Protein AF-C5HTY2-F1 (afdb_monomer_lite)

Structure (mmCIF, N/CA/C/O backbone):
data_AF-C5HTY2-F1
#
_entry.id   AF-C5HTY2-F1
#
loop_
_atom_site.group_PDB
_atom_site.id
_atom_site.type_symbol
_atom_site.label_atom_id
_atom_site.label_alt_id
_atom_site.label_comp_id
_atom_site.label_asym_id
_atom_site.label_entity_id
_atom_site.label_seq_id
_atom_site.pdbx_PDB_ins_code
_atom_site.Cartn_x
_atom_site.Cartn_y
_atom_site.Cartn_z
_atom_site.occupancy
_atom_site.B_iso_or_equiv
_atom_site.auth_seq_id
_atom_site.auth_comp_id
_atom_site.auth_asym_id
_atom_site.auth_atom_id
_atom_site.pdbx_PDB_model_num
ATOM 1 N N . GLN A 1 1 ? 24.710 4.793 2.428 1.00 32.91 1 GLN A N 1
ATOM 2 C CA . GLN A 1 1 ? 24.244 3.591 1.705 1.00 32.91 1 GLN A CA 1
ATOM 3 C C . GLN A 1 1 ? 23.807 4.051 0.316 1.00 32.91 1 GLN A C 1
ATOM 5 O O . GLN A 1 1 ? 22.807 4.745 0.208 1.00 32.91 1 GLN A O 1
ATOM 10 N N . ALA A 1 2 ? 24.633 3.837 -0.714 1.00 37.25 2 ALA A N 1
ATOM 11 C CA . ALA A 1 2 ? 24.355 4.338 -2.063 1.00 37.25 2 ALA A CA 1
ATOM 12 C C . ALA A 1 2 ? 23.247 3.494 -2.716 1.00 37.25 2 ALA A C 1
ATOM 14 O O . ALA A 1 2 ? 23.354 2.271 -2.759 1.00 37.25 2 ALA A O 1
ATOM 15 N N . ALA A 1 3 ? 22.186 4.144 -3.200 1.00 45.50 3 ALA A N 1
ATOM 16 C CA . ALA A 1 3 ? 20.985 3.486 -3.723 1.00 45.50 3 ALA A CA 1
ATOM 17 C C . ALA A 1 3 ? 21.176 2.795 -5.091 1.00 45.50 3 ALA A C 1
ATOM 19 O O . ALA A 1 3 ? 20.274 2.111 -5.559 1.00 45.50 3 ALA A O 1
ATOM 20 N N . SER A 1 4 ? 22.334 2.936 -5.744 1.00 42.88 4 SER A N 1
ATOM 21 C CA . SER A 1 4 ? 22.645 2.206 -6.976 1.00 42.88 4 SER A CA 1
ATOM 22 C C . SER A 1 4 ? 24.153 1.981 -7.122 1.00 42.88 4 SER A C 1
ATOM 24 O O . SER A 1 4 ? 24.956 2.889 -6.935 1.00 42.88 4 SER A O 1
ATOM 26 N N . ARG A 1 5 ? 24.548 0.745 -7.452 1.00 49.41 5 ARG A N 1
ATOM 27 C CA . ARG A 1 5 ? 25.946 0.324 -7.686 1.00 49.41 5 ARG A CA 1
ATOM 28 C C . ARG A 1 5 ? 26.464 0.653 -9.100 1.00 49.41 5 ARG A C 1
ATOM 30 O O . ARG A 1 5 ? 27.544 0.206 -9.460 1.00 49.41 5 ARG A O 1
ATOM 37 N N . GLN A 1 6 ? 25.696 1.385 -9.911 1.00 52.16 6 GLN A N 1
ATOM 38 C CA . GLN A 1 6 ? 26.006 1.644 -11.328 1.00 52.16 6 GLN A CA 1
ATOM 39 C C . GLN A 1 6 ? 26.517 3.061 -11.621 1.00 52.16 6 GLN A C 1
ATOM 41 O O . GLN A 1 6 ? 26.892 3.334 -12.756 1.00 52.16 6 GLN A O 1
ATOM 46 N N . ILE A 1 7 ? 26.546 3.961 -10.636 1.00 54.50 7 ILE A N 1
ATOM 47 C CA . ILE A 1 7 ? 27.001 5.341 -10.841 1.00 54.50 7 ILE A CA 1
ATOM 48 C C . ILE A 1 7 ? 28.441 5.435 -10.331 1.00 54.50 7 ILE A C 1
ATOM 50 O O . ILE A 1 7 ? 28.686 5.228 -9.141 1.00 54.50 7 ILE A O 1
ATOM 54 N N . SER A 1 8 ? 29.395 5.703 -11.230 1.00 51.06 8 SER A N 1
ATOM 55 C CA . SER A 1 8 ? 30.780 6.000 -10.845 1.00 51.06 8 SER A CA 1
ATOM 56 C C . SER A 1 8 ? 30.786 7.193 -9.884 1.00 51.06 8 SER A C 1
ATOM 58 O O . SER A 1 8 ? 30.010 8.133 -10.061 1.00 51.06 8 SER A O 1
ATOM 60 N N . ALA A 1 9 ? 31.650 7.177 -8.866 1.00 59.19 9 ALA A N 1
ATOM 61 C CA . ALA A 1 9 ? 31.762 8.271 -7.896 1.00 59.19 9 ALA A CA 1
ATOM 62 C C . ALA A 1 9 ? 32.021 9.637 -8.572 1.00 59.19 9 ALA A C 1
ATOM 64 O O . ALA A 1 9 ? 31.651 10.673 -8.028 1.00 59.19 9 ALA A O 1
ATOM 65 N N . GLU A 1 10 ? 32.575 9.631 -9.788 1.00 58.78 10 GLU A N 1
ATOM 66 C CA . GLU A 1 10 ? 32.817 10.816 -10.619 1.00 58.78 10 GLU A CA 1
ATOM 67 C C . GLU A 1 10 ? 31.544 11.402 -11.255 1.00 58.78 10 GLU A C 1
ATOM 69 O O . GLU A 1 10 ? 31.493 12.588 -11.576 1.00 58.78 10 GLU A O 1
ATOM 74 N N . THR A 1 11 ? 30.492 10.595 -11.422 1.00 61.53 11 THR A N 1
ATOM 75 C CA . THR A 1 11 ? 29.195 11.011 -11.987 1.00 61.53 11 THR A CA 1
ATOM 76 C C . THR A 1 11 ? 28.156 11.339 -10.916 1.00 61.53 11 THR A C 1
ATOM 78 O O . THR A 1 11 ? 27.047 11.756 -11.252 1.00 61.53 11 THR A O 1
ATOM 81 N N . ALA A 1 12 ? 28.499 11.180 -9.635 1.00 66.19 12 ALA A N 1
ATOM 82 C 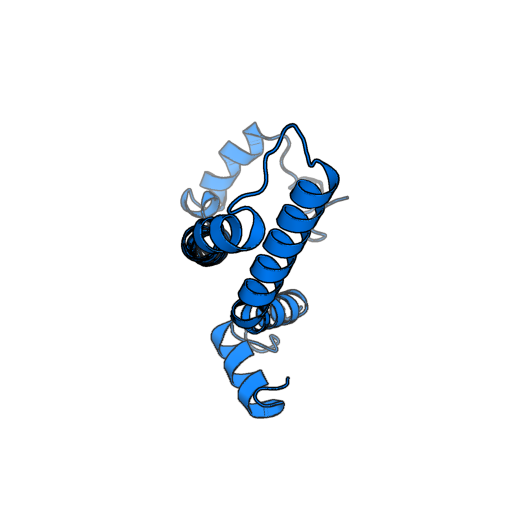CA . ALA A 1 12 ? 27.615 11.504 -8.527 1.00 66.19 12 ALA A CA 1
ATOM 83 C C . ALA A 1 12 ? 27.270 13.005 -8.509 1.00 66.19 12 ALA A C 1
ATOM 85 O O . ALA A 1 12 ? 28.138 13.867 -8.663 1.00 66.19 12 ALA A O 1
ATOM 86 N N . TYR A 1 13 ? 25.988 13.324 -8.319 1.00 69.19 13 TYR A N 1
ATOM 87 C CA . TYR A 1 13 ? 25.524 14.706 -8.192 1.00 69.19 13 TYR A CA 1
ATOM 88 C C . TYR A 1 13 ? 26.165 15.368 -6.967 1.00 69.19 13 TYR A C 1
ATOM 90 O O . TYR A 1 13 ? 26.120 14.822 -5.864 1.00 69.19 13 TYR A O 1
ATOM 98 N N . LYS A 1 14 ? 26.744 16.559 -7.151 1.00 77.31 14 LYS A N 1
ATOM 99 C CA . LYS A 1 14 ? 27.513 17.265 -6.109 1.00 77.31 14 LYS A CA 1
ATOM 100 C C . LYS A 1 14 ? 26.631 17.894 -5.022 1.00 77.31 14 LYS A C 1
ATOM 102 O O . LYS A 1 14 ? 27.133 18.301 -3.980 1.00 77.31 14 LYS A O 1
ATOM 107 N N . GLY A 1 15 ? 25.318 17.968 -5.247 1.00 79.19 15 GLY A N 1
ATOM 108 C CA . GLY A 1 15 ? 24.333 18.475 -4.293 1.00 79.19 15 GLY A CA 1
ATOM 109 C C . GLY A 1 15 ? 22.919 18.523 -4.877 1.00 79.19 15 GLY A C 1
ATOM 110 O O . GLY A 1 15 ? 22.716 18.221 -6.053 1.00 79.19 15 GLY A O 1
ATOM 111 N N . MET A 1 16 ? 21.932 18.933 -4.069 1.00 75.62 16 MET A N 1
ATOM 112 C CA . MET A 1 16 ? 20.529 19.028 -4.513 1.00 75.62 16 MET A CA 1
ATOM 113 C C . MET A 1 16 ? 20.367 19.971 -5.712 1.00 75.62 16 MET A C 1
ATOM 115 O O . MET A 1 16 ? 19.708 19.613 -6.682 1.00 75.62 16 MET A O 1
ATOM 119 N N . VAL A 1 17 ? 21.015 21.141 -5.680 1.00 81.75 17 VAL A N 1
ATOM 120 C CA . VAL A 1 17 ? 20.947 22.137 -6.766 1.00 81.75 17 VAL A CA 1
ATOM 121 C C . VAL A 1 17 ? 21.591 21.610 -8.055 1.00 81.75 17 VAL A C 1
ATOM 123 O O . VAL A 1 17 ? 21.006 21.748 -9.125 1.00 81.75 17 VAL A O 1
ATOM 126 N N . ASP A 1 18 ? 22.744 20.939 -7.955 1.00 79.50 18 ASP A N 1
ATOM 127 C CA . ASP A 1 18 ? 23.416 20.295 -9.098 1.00 79.50 18 ASP A CA 1
ATOM 128 C C . ASP A 1 18 ? 22.518 19.223 -9.739 1.00 79.50 18 ASP A C 1
ATOM 130 O O . ASP A 1 18 ? 22.376 19.157 -10.957 1.00 79.50 18 ASP A O 1
ATOM 134 N N . CYS A 1 19 ? 21.814 18.451 -8.911 1.00 75.31 19 CYS A N 1
ATOM 135 C CA . CYS A 1 19 ? 20.845 17.452 -9.349 1.00 75.31 19 CYS A CA 1
ATOM 136 C C . CYS A 1 19 ? 19.650 18.092 -10.086 1.00 75.31 19 CYS A C 1
ATOM 138 O O . CYS A 1 19 ? 19.315 17.684 -11.197 1.00 75.31 19 CYS A O 1
ATOM 140 N N . PHE A 1 20 ? 19.052 19.154 -9.527 1.00 78.38 20 PHE A N 1
ATOM 141 C CA . PHE A 1 20 ? 17.927 19.868 -10.150 1.00 78.38 20 PHE A CA 1
ATOM 142 C C . PHE A 1 20 ? 18.279 20.513 -11.497 1.00 78.38 20 PHE A C 1
ATOM 144 O O . PHE A 1 20 ? 17.413 20.610 -12.363 1.00 78.38 20 PHE A O 1
ATOM 151 N N . VAL A 1 21 ? 19.529 20.939 -11.692 1.00 81.69 21 VAL A N 1
ATOM 152 C CA . VAL A 1 21 ? 19.991 21.538 -12.955 1.00 81.69 21 VAL A CA 1
ATOM 153 C C . VAL A 1 21 ? 20.380 20.471 -13.981 1.00 81.69 21 VAL A C 1
ATOM 155 O O . VAL A 1 21 ? 20.100 20.626 -15.173 1.00 81.69 21 VAL A O 1
ATOM 158 N N . ARG A 1 22 ? 21.010 19.375 -13.542 1.00 78.19 22 ARG A N 1
ATOM 159 C CA . ARG A 1 22 ? 21.504 18.321 -14.439 1.00 78.19 22 ARG A CA 1
ATOM 160 C C . ARG A 1 22 ? 20.414 17.364 -14.907 1.00 78.19 22 ARG A C 1
ATOM 162 O O . ARG A 1 22 ? 20.385 17.060 -16.093 1.00 78.19 22 ARG A O 1
ATOM 169 N N . ILE A 1 23 ? 19.471 16.966 -14.048 1.00 77.12 23 ILE A N 1
ATOM 170 C CA . ILE A 1 23 ? 18.361 16.059 -14.409 1.00 77.12 23 ILE A CA 1
ATOM 171 C C . ILE A 1 23 ? 17.592 16.511 -15.668 1.00 77.12 23 ILE A C 1
ATOM 173 O O . ILE A 1 23 ? 17.456 15.706 -16.593 1.00 77.12 23 ILE A O 1
ATOM 177 N N . PRO A 1 24 ? 17.102 17.764 -15.775 1.00 77.56 24 PRO A N 1
ATOM 178 C CA . PRO A 1 24 ? 16.343 18.187 -16.947 1.00 77.56 24 PRO A CA 1
ATOM 179 C C . PRO A 1 24 ? 17.214 18.321 -18.202 1.00 77.56 24 PRO A C 1
ATOM 181 O O . PRO A 1 24 ? 16.685 18.172 -19.300 1.00 77.56 24 PRO A O 1
ATOM 184 N N . ARG A 1 25 ? 18.529 18.559 -18.064 1.00 74.38 25 ARG A N 1
ATOM 185 C CA . ARG A 1 25 ? 19.482 18.599 -19.190 1.00 74.38 25 ARG A CA 1
ATOM 186 C C . ARG A 1 25 ? 19.884 17.208 -19.685 1.00 74.38 25 ARG A C 1
ATOM 188 O O . ARG A 1 25 ? 20.019 17.021 -20.886 1.00 74.38 25 ARG A O 1
ATOM 195 N N . GLU A 1 26 ? 20.078 16.252 -18.782 1.00 75.75 26 GLU A N 1
ATOM 196 C CA . GLU A 1 26 ? 20.544 14.895 -19.100 1.00 75.75 26 GLU A CA 1
ATOM 197 C C . GLU A 1 26 ? 19.395 13.967 -19.517 1.00 75.75 26 GLU A C 1
ATOM 199 O O . GLU A 1 26 ? 19.573 13.105 -20.372 1.00 75.75 26 GLU A O 1
ATOM 204 N N . GLN A 1 27 ? 18.214 14.123 -18.909 1.00 68.31 27 GLN A N 1
ATOM 205 C CA . GLN A 1 27 ? 17.094 13.187 -19.069 1.00 68.31 27 GLN A CA 1
ATOM 206 C C . GLN A 1 27 ? 15.771 13.867 -19.458 1.00 68.31 27 GLN A C 1
ATOM 208 O O . GLN A 1 27 ? 14.749 13.191 -19.595 1.00 68.31 27 GLN A O 1
ATOM 213 N N . GLY A 1 28 ? 15.760 15.192 -19.629 1.00 77.06 28 GLY A N 1
ATOM 214 C CA . GLY A 1 28 ? 14.558 15.969 -19.936 1.00 77.06 28 GLY A CA 1
ATOM 215 C C . GLY A 1 28 ? 13.696 16.283 -18.708 1.00 77.06 28 GLY A C 1
ATOM 216 O O . GLY A 1 28 ? 13.686 15.557 -17.716 1.00 77.06 28 GLY A O 1
ATOM 217 N N . PHE A 1 29 ? 12.918 17.367 -18.779 1.00 74.38 29 PHE A N 1
ATOM 218 C CA . PHE A 1 29 ? 12.063 17.843 -17.677 1.00 74.38 29 PHE A CA 1
ATOM 219 C C . PHE A 1 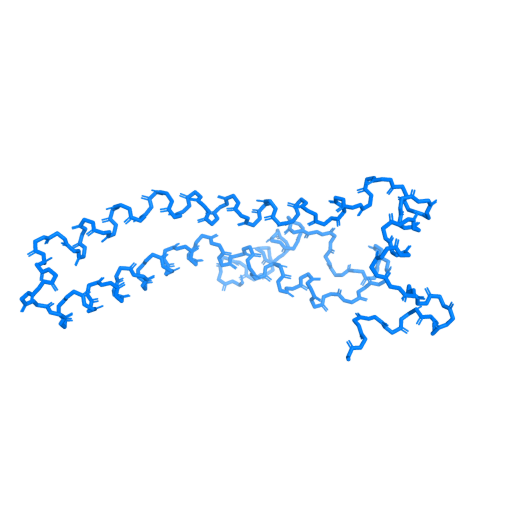29 ? 11.023 16.804 -17.209 1.00 74.38 29 PHE A C 1
ATOM 221 O O . PHE A 1 29 ? 10.699 16.719 -16.026 1.00 74.38 29 PHE A O 1
ATOM 228 N N . LEU A 1 30 ? 10.559 15.946 -18.122 1.00 69.88 30 LEU A N 1
ATOM 229 C CA . LEU A 1 30 ? 9.643 14.838 -17.826 1.00 69.88 30 LEU A CA 1
ATOM 230 C C . LEU A 1 30 ? 10.249 13.785 -16.884 1.00 69.88 30 LEU A C 1
ATOM 232 O O . LEU A 1 30 ? 9.504 13.041 -16.244 1.00 69.88 30 LEU A O 1
ATOM 236 N N . SER A 1 31 ? 11.578 13.736 -16.746 1.00 71.94 31 SER A N 1
ATOM 237 C CA . SER A 1 31 ? 12.239 12.781 -15.857 1.00 71.94 31 SER A CA 1
ATOM 238 C C . SER A 1 31 ? 11.986 13.055 -14.375 1.00 71.94 31 SER A C 1
ATOM 240 O O . SER A 1 31 ? 11.986 12.109 -13.593 1.00 71.94 31 SER A O 1
ATOM 242 N N . PHE A 1 32 ? 11.621 14.284 -13.990 1.00 73.50 32 PHE A N 1
ATOM 243 C CA . PHE A 1 32 ? 11.148 14.568 -12.627 1.00 73.50 32 PHE A CA 1
ATOM 244 C C . PHE A 1 32 ? 9.832 13.855 -12.281 1.00 73.50 32 PHE A C 1
ATOM 246 O O . PHE A 1 32 ? 9.584 13.538 -11.121 1.00 73.50 32 PHE A O 1
ATOM 253 N N . TRP A 1 33 ? 8.995 13.562 -13.281 1.00 71.44 33 TRP A N 1
ATOM 254 C CA . TRP A 1 33 ? 7.735 12.830 -13.107 1.00 71.44 33 TRP A CA 1
ATOM 255 C C . TRP A 1 33 ? 7.868 11.329 -13.377 1.00 71.44 33 TRP A C 1
ATOM 257 O O . TRP A 1 33 ? 6.906 10.573 -13.198 1.00 71.44 33 TRP A O 1
ATOM 267 N N . ARG A 1 34 ? 9.055 10.861 -13.776 1.00 60.62 34 ARG A N 1
ATOM 268 C CA . ARG A 1 34 ? 9.311 9.451 -14.064 1.00 60.62 34 ARG A CA 1
ATOM 269 C C . ARG A 1 34 ? 9.254 8.657 -12.756 1.00 60.62 34 ARG A C 1
ATOM 271 O O . ARG A 1 34 ? 10.081 8.821 -11.871 1.00 60.62 34 ARG A O 1
ATOM 278 N N . GLY A 1 35 ? 8.221 7.825 -12.619 1.00 65.75 35 GLY A N 1
ATOM 279 C CA . GLY A 1 35 ? 7.908 7.089 -11.385 1.00 65.75 35 GLY A CA 1
ATOM 280 C C . GLY A 1 35 ? 6.772 7.693 -10.550 1.00 65.75 35 GLY A C 1
ATOM 281 O O . GLY A 1 35 ? 6.191 6.987 -9.726 1.00 65.75 35 GLY A O 1
ATOM 282 N N . ASN A 1 36 ? 6.357 8.938 -10.818 1.00 74.56 36 ASN A N 1
ATOM 283 C CA . ASN A 1 36 ? 5.213 9.551 -10.136 1.00 74.56 36 ASN A CA 1
ATOM 284 C C . ASN A 1 36 ? 3.895 8.828 -10.475 1.00 74.56 36 ASN A C 1
ATOM 286 O O . ASN A 1 36 ? 3.037 8.661 -9.616 1.00 74.56 36 ASN A O 1
ATOM 290 N N . LEU A 1 37 ? 3.771 8.276 -11.688 1.00 68.69 37 LEU A N 1
ATOM 291 C CA . LEU A 1 37 ? 2.607 7.476 -12.090 1.00 68.69 37 LEU A CA 1
ATOM 292 C C . LEU A 1 37 ? 2.363 6.278 -11.150 1.00 68.69 37 LEU A C 1
ATOM 294 O O . LEU A 1 37 ? 1.230 6.022 -10.759 1.00 68.69 37 LEU A O 1
ATOM 298 N N . ALA A 1 38 ? 3.422 5.582 -10.720 1.00 67.44 38 ALA A N 1
ATOM 299 C CA . ALA A 1 38 ? 3.310 4.468 -9.775 1.00 67.44 38 ALA A CA 1
ATOM 300 C C . ALA A 1 38 ? 2.897 4.936 -8.368 1.00 67.44 38 ALA A C 1
ATOM 302 O O . ALA A 1 38 ? 2.176 4.226 -7.664 1.00 67.44 38 ALA A O 1
ATOM 303 N N . ASN A 1 39 ? 3.312 6.142 -7.964 1.00 73.06 39 ASN A N 1
ATOM 304 C CA . ASN A 1 39 ? 2.853 6.756 -6.719 1.00 73.06 39 ASN A CA 1
ATOM 305 C C . ASN A 1 39 ? 1.375 7.140 -6.798 1.00 73.06 39 ASN A C 1
ATOM 307 O O . ASN A 1 39 ? 0.635 6.815 -5.876 1.00 73.06 39 ASN A O 1
ATOM 311 N N . VAL A 1 40 ? 0.928 7.745 -7.901 1.00 74.19 40 VAL A N 1
ATOM 312 C CA . VAL A 1 40 ? -0.480 8.115 -8.118 1.00 74.19 40 VAL A CA 1
ATOM 313 C C . VAL A 1 40 ? -1.376 6.875 -8.160 1.00 74.19 40 VAL A C 1
ATOM 315 O O . VAL A 1 40 ? -2.377 6.831 -7.450 1.00 74.19 40 VAL A O 1
ATOM 318 N N . ILE A 1 41 ? -0.982 5.834 -8.904 1.00 76.25 41 ILE A N 1
ATOM 319 C CA . ILE A 1 41 ? -1.721 4.563 -8.990 1.00 76.25 41 ILE A CA 1
ATOM 320 C C . ILE A 1 41 ? -1.820 3.873 -7.627 1.00 76.25 41 ILE A C 1
ATOM 322 O O . ILE A 1 41 ? -2.814 3.213 -7.364 1.00 76.25 41 ILE A O 1
ATOM 326 N N . ARG A 1 42 ? -0.833 4.029 -6.738 1.00 73.44 42 ARG A N 1
ATOM 327 C CA . ARG A 1 42 ? -0.912 3.511 -5.363 1.00 73.44 42 ARG A CA 1
ATOM 328 C C . ARG A 1 42 ? -1.764 4.401 -4.456 1.00 73.44 42 ARG A C 1
ATOM 330 O O . ARG A 1 42 ? -2.498 3.910 -3.599 1.00 73.44 42 ARG A O 1
ATOM 337 N N . TYR A 1 43 ? -1.652 5.714 -4.623 1.00 74.31 43 TYR A N 1
ATOM 338 C CA . TYR A 1 43 ? -2.331 6.693 -3.782 1.00 74.31 43 TYR A CA 1
ATOM 339 C C . TYR A 1 43 ? -3.842 6.682 -4.012 1.00 74.31 43 TYR A C 1
ATOM 341 O O . TYR A 1 43 ? -4.605 6.754 -3.054 1.00 74.31 43 TYR A O 1
ATOM 349 N N . PHE A 1 44 ? -4.272 6.514 -5.262 1.00 77.06 44 PHE A N 1
ATOM 350 C CA . PHE A 1 44 ? -5.678 6.523 -5.650 1.00 77.06 44 PHE A CA 1
ATOM 351 C C . PHE A 1 44 ? -6.531 5.437 -4.961 1.00 77.06 44 PHE A C 1
ATOM 353 O O . PHE A 1 44 ? -7.483 5.805 -4.277 1.00 77.06 44 PHE A O 1
ATOM 360 N N . PRO A 1 45 ? -6.205 4.131 -5.029 1.00 71.06 45 PRO A N 1
ATOM 361 C CA . PRO A 1 45 ? -6.958 3.093 -4.330 1.00 71.06 45 PRO A CA 1
ATOM 362 C C . PRO A 1 45 ? -6.851 3.245 -2.813 1.00 71.06 45 PRO A C 1
ATOM 364 O O . PRO A 1 45 ? -7.846 3.076 -2.120 1.00 71.06 45 PRO A O 1
ATOM 367 N N . THR A 1 46 ? -5.695 3.658 -2.283 1.00 67.38 46 THR A N 1
ATOM 368 C CA . THR A 1 46 ? -5.540 3.901 -0.837 1.00 67.38 46 THR A CA 1
ATOM 369 C C . THR A 1 46 ? -6.464 5.019 -0.342 1.00 67.38 46 THR A C 1
ATOM 371 O O . THR A 1 46 ? -7.069 4.896 0.725 1.00 67.38 46 THR A O 1
ATOM 374 N N . GLN A 1 47 ? -6.595 6.104 -1.113 1.00 76.06 47 GLN A N 1
ATOM 375 C CA . GLN A 1 47 ? -7.489 7.219 -0.801 1.00 76.06 47 GLN A CA 1
ATOM 376 C C . GLN A 1 47 ? -8.954 6.873 -1.037 1.00 76.06 47 GLN A C 1
ATOM 378 O O . GLN A 1 47 ? -9.785 7.226 -0.209 1.00 76.06 47 GLN A O 1
ATOM 383 N N . ALA A 1 48 ? -9.274 6.158 -2.115 1.00 76.81 48 ALA A N 1
ATOM 384 C CA . ALA A 1 48 ? -10.632 5.701 -2.390 1.00 76.81 48 ALA A CA 1
ATOM 385 C C . ALA A 1 48 ? -11.134 4.771 -1.277 1.00 76.81 48 ALA A C 1
ATOM 387 O O . ALA A 1 48 ? -12.243 4.947 -0.777 1.00 76.81 48 ALA A O 1
ATOM 388 N N . LEU A 1 49 ? -10.287 3.842 -0.822 1.00 72.44 49 LEU A N 1
ATOM 389 C CA . LEU A 1 49 ? -10.591 2.952 0.295 1.00 72.44 49 LEU A CA 1
ATOM 390 C C . LEU A 1 49 ? -10.677 3.731 1.613 1.00 72.44 49 LEU A C 1
ATOM 392 O O . LEU A 1 49 ? -11.623 3.528 2.368 1.00 72.44 49 LEU A O 1
ATOM 396 N N . ASN A 1 50 ? -9.774 4.683 1.875 1.00 73.56 50 ASN A N 1
ATOM 397 C CA . ASN A 1 50 ? -9.911 5.560 3.042 1.00 73.56 50 ASN A CA 1
ATOM 398 C C . ASN A 1 50 ? -11.234 6.329 3.018 1.00 73.56 50 ASN A C 1
ATOM 400 O O . ASN A 1 50 ? -11.930 6.355 4.021 1.00 73.56 50 ASN A O 1
ATOM 404 N N . PHE A 1 51 ? -11.609 6.930 1.894 1.00 78.56 51 PHE A N 1
ATOM 405 C CA . PHE A 1 51 ? -12.832 7.721 1.797 1.00 78.56 51 PHE A CA 1
ATOM 406 C C . PHE A 1 51 ? -14.091 6.856 1.951 1.00 78.56 51 PHE A C 1
ATOM 408 O O . PHE A 1 51 ? -14.996 7.214 2.697 1.00 78.56 51 PHE A O 1
ATOM 415 N N . ALA A 1 52 ? -14.128 5.681 1.318 1.00 77.25 52 ALA A N 1
ATOM 416 C CA . ALA A 1 52 ? -15.277 4.780 1.382 1.00 77.25 52 ALA A CA 1
ATOM 417 C C . ALA A 1 52 ? -15.465 4.140 2.768 1.00 77.25 52 ALA A C 1
ATOM 419 O O . ALA A 1 52 ? -16.591 3.970 3.238 1.00 77.25 52 ALA A O 1
ATOM 420 N N . PHE A 1 53 ? -14.367 3.776 3.430 1.00 72.19 53 PHE A N 1
ATOM 421 C CA . PHE A 1 53 ? -14.422 2.941 4.625 1.00 72.19 53 PHE A CA 1
ATOM 422 C C . PHE A 1 53 ? -14.222 3.706 5.936 1.00 72.19 53 PHE A C 1
ATOM 424 O O . PHE A 1 53 ? -14.731 3.268 6.967 1.00 72.19 53 PHE A O 1
ATOM 431 N N . LYS A 1 54 ? -13.534 4.855 5.943 1.00 69.50 54 LYS A N 1
ATOM 432 C CA . LYS A 1 54 ? -13.210 5.588 7.181 1.00 69.50 54 LYS A CA 1
ATOM 433 C C . LYS A 1 54 ? -14.449 6.051 7.936 1.00 69.50 54 LYS A C 1
ATOM 435 O O . LYS A 1 54 ? -14.503 5.871 9.151 1.00 69.50 54 LYS A O 1
ATOM 440 N N . ASP A 1 55 ? -15.447 6.595 7.245 1.00 71.75 55 ASP A N 1
ATOM 441 C CA . ASP A 1 55 ? -16.664 7.082 7.903 1.00 71.75 55 ASP A CA 1
ATOM 442 C C . ASP A 1 55 ? -17.583 5.932 8.330 1.00 71.75 55 ASP A C 1
ATOM 444 O O . ASP A 1 55 ? -18.145 5.965 9.427 1.00 71.75 55 ASP A O 1
ATOM 448 N N . LYS A 1 56 ? -17.646 4.854 7.536 1.00 72.00 56 LYS A N 1
ATOM 449 C CA . LYS A 1 56 ? -18.384 3.637 7.901 1.00 72.00 56 LYS A CA 1
ATOM 450 C C . LYS A 1 56 ? -17.776 2.929 9.105 1.00 72.00 56 LYS A C 1
ATOM 452 O O . LYS A 1 56 ? -18.506 2.595 10.034 1.00 72.00 56 LYS A O 1
ATOM 457 N N . TYR A 1 57 ? -16.458 2.754 9.149 1.00 68.38 57 TYR A N 1
ATOM 458 C CA . TYR A 1 57 ? -15.813 2.120 10.294 1.00 68.38 57 TYR A CA 1
ATOM 459 C C . TYR A 1 57 ? -15.814 3.004 11.537 1.00 68.38 57 TYR A C 1
ATOM 461 O O . TYR A 1 57 ? -16.033 2.489 12.630 1.00 68.38 57 TYR A O 1
ATOM 469 N N . LYS A 1 58 ? -15.678 4.330 11.398 1.00 66.75 58 LYS A N 1
ATOM 470 C CA . LYS A 1 58 ? -15.878 5.239 12.533 1.00 66.75 58 LYS A CA 1
ATOM 471 C C . LYS A 1 58 ? -17.293 5.142 13.097 1.00 66.75 58 LYS A C 1
ATOM 473 O O . LYS A 1 58 ? -17.435 5.068 14.309 1.00 66.75 58 LYS A O 1
ATOM 478 N N . GLN A 1 59 ? -18.331 5.109 12.263 1.00 71.56 59 GLN A N 1
ATOM 479 C CA . GLN A 1 59 ? -19.701 4.944 12.760 1.00 71.56 59 GLN A CA 1
ATOM 480 C C . GLN A 1 59 ? -19.924 3.586 13.433 1.00 71.56 59 GLN A C 1
ATOM 482 O O . GLN A 1 59 ? -20.532 3.539 14.496 1.00 71.56 59 GLN A O 1
ATOM 487 N N . VAL A 1 60 ? -19.419 2.498 12.848 1.00 72.81 60 VAL A N 1
ATOM 488 C CA . VAL A 1 60 ? -19.625 1.138 13.376 1.00 72.81 60 VAL A CA 1
ATOM 489 C C . VAL A 1 60 ? -18.865 0.905 14.685 1.00 72.81 60 VAL A C 1
ATOM 491 O O . VAL A 1 60 ? -19.405 0.291 15.598 1.00 72.81 60 VAL A O 1
ATOM 494 N N . PHE A 1 61 ? -17.631 1.401 14.801 1.00 64.81 61 PHE A N 1
ATOM 495 C CA . PHE A 1 61 ? -16.766 1.109 15.950 1.00 64.81 61 PHE A CA 1
ATOM 496 C C . PHE A 1 61 ? -16.698 2.221 17.003 1.00 64.81 61 PHE A C 1
ATOM 498 O O . PHE A 1 61 ? -16.279 1.959 18.130 1.00 64.81 61 PHE A O 1
ATOM 505 N N . LEU A 1 62 ? -17.077 3.457 16.663 1.00 66.44 62 LEU A N 1
ATOM 506 C CA . LEU A 1 62 ? -17.060 4.607 17.581 1.00 66.44 62 LEU A CA 1
ATOM 507 C C . LEU A 1 62 ? -18.445 5.240 17.773 1.00 66.44 62 LEU A C 1
ATOM 509 O O . LEU A 1 62 ? -18.566 6.206 18.526 1.00 66.44 62 LEU A O 1
ATOM 513 N N . GLY A 1 63 ? -19.489 4.708 17.129 1.00 64.94 63 GLY A N 1
ATOM 514 C CA . GLY A 1 63 ? -20.869 5.127 17.355 1.00 64.94 63 GLY A CA 1
ATOM 515 C C . GLY A 1 63 ? -21.272 4.896 18.811 1.00 64.94 63 GLY A C 1
ATOM 516 O O . GLY A 1 63 ? -21.388 3.759 19.254 1.00 64.94 63 GLY A O 1
ATOM 517 N N . GLY A 1 64 ? -21.457 5.983 19.563 1.00 65.81 64 GLY A N 1
ATOM 518 C CA . GLY A 1 64 ? -21.873 5.942 20.969 1.00 65.81 64 GLY A CA 1
ATOM 519 C C . GLY A 1 64 ? -20.744 5.813 21.998 1.00 65.81 64 GLY A C 1
ATOM 520 O O . GLY A 1 64 ? -21.040 5.674 23.180 1.00 65.81 64 GLY A O 1
ATOM 521 N N . VAL A 1 65 ? -19.466 5.877 21.593 1.00 64.50 65 VAL A N 1
ATOM 522 C CA . VAL A 1 65 ? -18.331 5.846 22.534 1.00 64.50 65 VAL A CA 1
ATOM 523 C C . VAL A 1 65 ? -17.873 7.263 22.858 1.00 64.50 65 VAL A C 1
ATOM 525 O O . VAL A 1 65 ? -17.350 7.978 22.001 1.00 64.50 65 VAL A O 1
ATOM 528 N N . ASP A 1 66 ? -18.025 7.657 24.119 1.00 66.12 66 ASP A N 1
ATOM 529 C CA . ASP A 1 66 ? -17.649 8.988 24.580 1.00 66.12 66 ASP A CA 1
ATOM 530 C C . ASP A 1 66 ? -16.146 9.061 24.916 1.00 66.12 66 ASP A C 1
ATOM 532 O O . ASP A 1 66 ? -15.606 8.291 25.722 1.00 66.12 66 ASP A O 1
ATOM 536 N N . LYS A 1 67 ? -15.439 9.995 24.268 1.00 63.16 67 LYS A N 1
ATOM 537 C CA . LYS A 1 67 ? -13.966 10.091 24.275 1.00 63.16 67 LYS A CA 1
ATOM 538 C C . LYS A 1 67 ? -13.381 10.379 25.660 1.00 63.16 67 LYS A C 1
ATOM 540 O O . LYS A 1 67 ? -12.227 10.039 25.908 1.00 63.16 67 LYS A O 1
ATOM 545 N N . ARG A 1 68 ? -14.144 11.051 26.530 1.00 62.41 68 ARG A N 1
ATOM 546 C CA . ARG A 1 68 ? -13.678 11.514 27.851 1.00 62.41 68 ARG A CA 1
ATOM 547 C C . ARG A 1 68 ? -13.922 10.519 28.981 1.00 62.41 68 ARG A C 1
ATOM 549 O O . ARG A 1 68 ? -13.186 10.567 29.958 1.00 62.41 68 ARG A O 1
ATOM 556 N N . THR A 1 69 ? -14.912 9.635 28.867 1.00 65.38 69 THR A N 1
ATOM 557 C CA . THR A 1 69 ? -15.290 8.708 29.951 1.00 65.38 69 THR A CA 1
ATOM 558 C C . THR A 1 69 ? -14.844 7.267 29.693 1.00 65.38 69 THR A C 1
ATOM 560 O O . THR A 1 69 ? -14.687 6.508 30.645 1.00 65.38 69 THR A O 1
ATOM 563 N N . GLN A 1 70 ? -14.584 6.875 28.436 1.00 69.88 70 GLN A N 1
ATOM 564 C CA . GLN A 1 70 ? -14.280 5.483 28.073 1.00 69.88 70 GLN A CA 1
ATOM 565 C C . GLN A 1 70 ? -13.040 5.342 27.173 1.00 69.88 70 GLN A C 1
ATOM 567 O O . GLN A 1 70 ? -13.110 4.785 26.077 1.00 69.88 70 GLN A O 1
ATOM 572 N N . PHE A 1 71 ? -11.875 5.792 27.659 1.00 77.38 71 PHE A N 1
ATOM 573 C CA . PHE A 1 71 ? -10.599 5.738 26.924 1.00 77.38 71 PHE A CA 1
ATOM 574 C C . PHE A 1 71 ? -10.279 4.347 26.347 1.00 77.38 71 PHE A C 1
ATOM 576 O O . PHE A 1 71 ? -9.994 4.232 25.159 1.00 77.38 71 PHE A O 1
ATOM 583 N N . TRP A 1 72 ? -10.388 3.279 27.145 1.00 79.81 72 TRP A N 1
ATOM 584 C CA . TRP A 1 72 ? -10.088 1.913 26.689 1.00 79.81 72 TRP A CA 1
ATOM 585 C C . TRP A 1 72 ? -11.057 1.402 25.619 1.00 79.81 72 TRP A C 1
ATOM 587 O O . TRP A 1 72 ? -10.646 0.694 24.701 1.00 79.81 72 TRP A O 1
ATOM 597 N N . ARG A 1 73 ? -12.332 1.799 25.691 1.00 73.19 73 ARG A N 1
ATOM 598 C CA . ARG A 1 73 ? -13.358 1.419 24.709 1.00 73.19 73 ARG A CA 1
ATOM 599 C C . ARG A 1 73 ? -13.179 2.193 23.403 1.00 73.19 73 ARG A C 1
ATOM 601 O O . ARG A 1 73 ? -13.295 1.614 22.329 1.00 73.19 73 ARG A O 1
ATOM 608 N N . PHE A 1 74 ? -12.792 3.465 23.500 1.00 77.75 74 PHE A N 1
ATOM 609 C CA . PHE A 1 74 ? -12.391 4.283 22.359 1.00 77.75 74 PHE A CA 1
ATOM 610 C C . PHE A 1 74 ? -11.115 3.738 21.702 1.00 77.75 74 PHE A C 1
ATOM 612 O O . PHE A 1 74 ? -11.061 3.611 20.481 1.00 77.75 74 PHE A O 1
ATOM 619 N N . PHE A 1 75 ? -10.100 3.367 22.486 1.00 79.62 75 PHE A N 1
ATOM 620 C CA . PHE A 1 75 ? -8.858 2.781 21.977 1.00 79.62 75 PHE A CA 1
ATOM 621 C C . PHE A 1 75 ? -9.113 1.451 21.256 1.00 79.62 75 PHE A C 1
ATOM 623 O O . PHE A 1 75 ? -8.703 1.295 20.107 1.00 79.62 75 PHE A O 1
ATOM 630 N N . ALA A 1 76 ? -9.867 0.538 21.877 1.00 83.06 76 ALA A N 1
ATOM 631 C CA . ALA A 1 76 ? -10.250 -0.731 21.263 1.00 83.06 76 ALA A CA 1
ATOM 632 C C . ALA A 1 76 ? -11.083 -0.531 19.984 1.00 83.06 76 ALA A C 1
ATOM 634 O O . ALA A 1 76 ? -10.821 -1.190 18.980 1.00 83.06 76 ALA A O 1
ATOM 635 N N . GLY A 1 77 ? -12.027 0.418 19.980 1.00 79.44 77 GLY A N 1
ATOM 636 C CA . GLY A 1 77 ? -12.817 0.768 18.796 1.00 79.44 77 GLY A CA 1
ATOM 637 C C . GLY A 1 77 ? -11.967 1.323 17.649 1.00 79.44 77 GLY A C 1
ATOM 638 O O . GLY A 1 77 ? -12.147 0.925 16.501 1.00 79.44 77 GLY A O 1
ATOM 639 N N . ASN A 1 78 ? -10.979 2.178 17.936 1.00 78.06 78 ASN A N 1
ATOM 640 C CA . ASN A 1 78 ? -10.054 2.671 16.907 1.00 78.06 78 ASN A CA 1
ATOM 641 C C . ASN A 1 78 ? -9.132 1.568 16.378 1.00 78.06 78 ASN A C 1
ATOM 643 O O . ASN A 1 78 ? -8.899 1.509 15.173 1.00 78.06 78 ASN A O 1
ATOM 647 N N . LEU A 1 79 ? -8.632 0.687 17.249 1.00 82.19 79 LEU A N 1
ATOM 648 C CA . LEU A 1 79 ? -7.796 -0.442 16.844 1.00 82.19 79 LEU A CA 1
ATOM 649 C C . LEU A 1 79 ? -8.584 -1.413 15.952 1.00 82.19 79 LEU A C 1
ATOM 651 O O . LEU A 1 79 ? -8.111 -1.782 14.881 1.00 82.19 79 LEU A O 1
ATOM 655 N N . ALA A 1 80 ? -9.806 -1.775 16.355 1.00 82.56 80 ALA A N 1
ATOM 656 C CA . ALA A 1 80 ? -10.682 -2.657 15.589 1.00 82.56 80 ALA A CA 1
ATOM 657 C C . ALA A 1 80 ? -11.107 -2.023 14.255 1.00 82.56 80 ALA A C 1
ATOM 659 O O . ALA A 1 80 ? -11.054 -2.680 13.219 1.00 82.56 80 ALA A O 1
ATOM 660 N N . SER A 1 81 ? -11.437 -0.727 14.255 1.00 77.31 81 SER A N 1
ATOM 661 C CA . SER A 1 81 ? -11.719 0.043 13.039 1.00 77.31 81 SER A CA 1
ATOM 662 C C . SER A 1 81 ? -10.526 0.073 12.087 1.00 77.31 81 SER A C 1
ATOM 664 O O . SER A 1 81 ? -10.710 -0.117 10.887 1.00 77.31 81 SER A O 1
ATOM 666 N N . GLY A 1 82 ? -9.319 0.322 12.599 1.00 78.00 82 GLY A N 1
ATOM 667 C CA . GLY A 1 82 ? -8.099 0.347 11.796 1.00 78.00 82 GLY A CA 1
ATOM 668 C C . GLY A 1 82 ? -7.746 -1.034 11.246 1.00 78.00 82 GLY A C 1
ATOM 669 O O . GLY A 1 82 ? -7.421 -1.157 10.069 1.00 78.00 82 GLY A O 1
ATOM 670 N N . GLY A 1 83 ? -7.880 -2.076 12.070 1.00 83.19 83 GLY A N 1
ATOM 671 C CA . GLY A 1 83 ? -7.646 -3.464 11.680 1.00 83.19 83 GLY A CA 1
ATOM 672 C C . GLY A 1 83 ? -8.638 -3.963 10.628 1.00 83.19 83 GLY A C 1
ATOM 673 O O . GLY A 1 83 ? -8.217 -4.532 9.627 1.00 83.19 83 GLY A O 1
ATOM 674 N N . ALA A 1 84 ? -9.936 -3.696 10.795 1.00 80.88 84 ALA A N 1
ATOM 675 C CA . ALA A 1 84 ? -10.967 -4.087 9.831 1.00 80.88 84 ALA A CA 1
ATOM 676 C C . ALA A 1 84 ? -10.836 -3.331 8.498 1.00 80.88 84 ALA A C 1
ATOM 678 O O . ALA A 1 84 ? -10.973 -3.933 7.429 1.00 80.88 84 ALA A O 1
ATOM 679 N N . ALA A 1 85 ? -10.515 -2.033 8.551 1.00 75.19 85 ALA A N 1
ATOM 680 C CA . ALA A 1 85 ? -10.217 -1.241 7.360 1.00 75.19 85 ALA A CA 1
ATOM 681 C C . ALA A 1 85 ? -8.968 -1.753 6.637 1.00 75.19 85 ALA A C 1
ATOM 683 O O . ALA A 1 85 ? -8.991 -1.922 5.419 1.00 75.19 85 ALA A O 1
ATOM 684 N N . GLY A 1 86 ? -7.906 -2.055 7.390 1.00 75.88 86 GLY A N 1
ATOM 685 C CA . GLY A 1 86 ? -6.683 -2.653 6.869 1.00 75.88 86 GLY A CA 1
ATOM 686 C C . GLY A 1 86 ? -6.949 -4.001 6.207 1.00 75.88 86 GLY A C 1
ATOM 687 O O . GLY A 1 86 ? -6.606 -4.176 5.045 1.00 75.88 86 GLY A O 1
ATOM 688 N N . ALA A 1 87 ? -7.633 -4.920 6.892 1.00 80.75 87 ALA A N 1
ATOM 689 C CA . ALA A 1 87 ? -7.963 -6.244 6.367 1.00 80.75 87 ALA A CA 1
ATOM 690 C C . ALA A 1 87 ? -8.800 -6.171 5.080 1.00 80.75 87 ALA A C 1
ATOM 692 O O . ALA A 1 87 ? -8.472 -6.829 4.098 1.00 80.75 87 ALA A O 1
ATOM 693 N N . THR A 1 88 ? -9.827 -5.319 5.046 1.00 77.94 88 THR A N 1
ATOM 694 C CA . THR A 1 88 ? -10.669 -5.141 3.851 1.00 77.94 88 THR A CA 1
ATOM 695 C C . THR A 1 88 ? -9.876 -4.534 2.700 1.00 77.94 88 THR A C 1
ATOM 697 O O . THR A 1 88 ? -9.990 -4.987 1.565 1.00 77.94 88 THR A O 1
ATOM 700 N N . SER A 1 89 ? -9.020 -3.551 2.989 1.00 74.44 89 SER A N 1
ATOM 701 C CA . SER A 1 89 ? -8.119 -2.974 1.994 1.00 74.44 89 SER A CA 1
ATOM 702 C C . SER A 1 89 ? -7.140 -4.023 1.460 1.00 74.44 89 SER A C 1
ATOM 704 O O . SER A 1 89 ? -6.933 -4.088 0.252 1.00 74.44 89 SER A O 1
ATOM 706 N N . LEU A 1 90 ? -6.586 -4.880 2.325 1.00 73.44 90 LEU A N 1
ATOM 707 C CA . LEU A 1 90 ? -5.735 -5.989 1.905 1.00 73.44 90 LEU A CA 1
ATOM 708 C C . LEU A 1 90 ? -6.504 -6.991 1.038 1.00 73.44 90 LEU A C 1
ATOM 710 O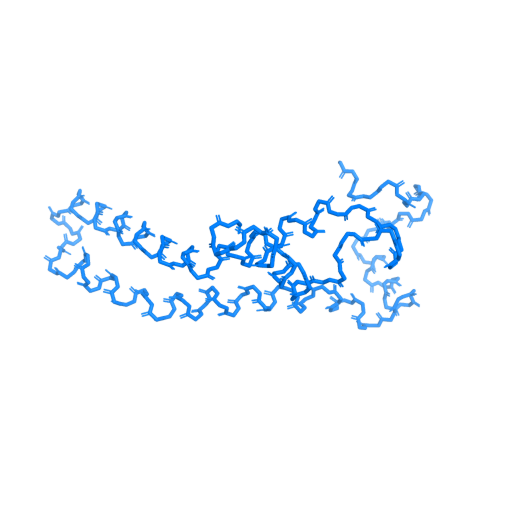 O . LEU A 1 90 ? -5.962 -7.392 0.026 1.00 73.44 90 LEU A O 1
ATOM 714 N N . CYS A 1 91 ? -7.762 -7.338 1.313 1.00 75.44 91 CYS A N 1
ATOM 715 C CA . CYS A 1 91 ? -8.502 -8.273 0.449 1.00 75.44 91 CYS A CA 1
ATOM 716 C C . CYS A 1 91 ? -8.540 -7.849 -1.033 1.00 75.44 91 CYS A C 1
ATOM 718 O O . CYS A 1 91 ? -8.500 -8.704 -1.913 1.00 75.44 91 CYS A O 1
ATOM 720 N N . PHE A 1 92 ? -8.582 -6.543 -1.320 1.00 71.62 92 PHE A N 1
ATOM 721 C CA . PHE A 1 92 ? -8.567 -6.027 -2.695 1.00 71.62 92 PHE A CA 1
ATOM 722 C C . PHE A 1 92 ? -7.164 -5.698 -3.212 1.00 71.62 92 PHE A C 1
ATOM 724 O O . PHE A 1 92 ? -6.883 -5.869 -4.396 1.00 71.62 92 PHE A O 1
ATOM 731 N N . VAL A 1 93 ? -6.284 -5.196 -2.345 1.00 76.50 93 VAL A N 1
ATOM 732 C CA . VAL A 1 93 ? -4.955 -4.704 -2.738 1.00 76.50 93 VAL A CA 1
ATOM 733 C C . VAL A 1 93 ? -3.889 -5.802 -2.644 1.00 76.50 93 VAL A C 1
ATOM 735 O O . VAL A 1 93 ? -2.836 -5.671 -3.253 1.00 76.50 93 VAL A O 1
ATOM 738 N N . TYR A 1 94 ? -4.162 -6.929 -1.983 1.00 78.31 94 TYR A N 1
ATOM 739 C CA . TYR A 1 94 ? -3.205 -8.026 -1.811 1.00 78.31 94 TYR A CA 1
ATOM 740 C C . TYR A 1 94 ? -2.670 -8.583 -3.138 1.00 78.31 94 TYR A C 1
ATOM 742 O O . TYR A 1 94 ? -1.451 -8.681 -3.258 1.00 78.31 94 TYR A O 1
ATOM 750 N N . PRO A 1 95 ? -3.491 -8.841 -4.180 1.00 73.00 95 PRO A N 1
ATOM 751 C CA . PRO A 1 95 ? -2.957 -9.261 -5.477 1.00 73.00 95 PRO A CA 1
ATOM 752 C C . PRO A 1 95 ? -2.034 -8.204 -6.102 1.00 73.00 95 PRO A C 1
ATOM 754 O O . PRO A 1 95 ? -1.000 -8.528 -6.684 1.00 73.00 95 PRO A O 1
ATOM 757 N N . LEU A 1 96 ? -2.373 -6.919 -5.950 1.00 74.88 96 LEU A N 1
ATOM 758 C CA . LEU A 1 96 ? -1.567 -5.799 -6.444 1.00 74.88 96 LEU A CA 1
ATOM 759 C C . LEU A 1 96 ? -0.231 -5.682 -5.690 1.00 74.88 96 LEU A C 1
ATOM 761 O O . LEU A 1 96 ? 0.808 -5.488 -6.325 1.00 74.88 96 LEU A O 1
ATOM 765 N N . ASP A 1 97 ? -0.237 -5.828 -4.365 1.00 77.00 97 ASP A N 1
ATOM 766 C CA . ASP A 1 97 ? 0.969 -5.809 -3.529 1.00 77.00 97 ASP A CA 1
ATOM 767 C C . ASP A 1 97 ? 1.851 -7.042 -3.773 1.00 77.00 97 ASP A C 1
ATOM 769 O O . ASP A 1 97 ? 3.082 -6.929 -3.832 1.00 77.00 97 ASP A O 1
ATOM 773 N N . PHE A 1 98 ? 1.240 -8.204 -4.007 1.00 77.50 98 PHE A N 1
ATOM 774 C CA . PHE A 1 98 ? 1.940 -9.421 -4.401 1.00 77.50 98 PHE A CA 1
ATOM 775 C C . PHE A 1 98 ? 2.629 -9.248 -5.758 1.00 77.50 98 PHE A C 1
ATOM 777 O O . PHE A 1 98 ? 3.844 -9.433 -5.867 1.00 77.50 98 PHE A O 1
ATOM 784 N N . ALA A 1 99 ? 1.895 -8.781 -6.774 1.00 74.31 99 ALA A N 1
ATOM 785 C CA . ALA A 1 99 ? 2.445 -8.520 -8.101 1.00 74.31 99 ALA A CA 1
ATOM 786 C C . ALA A 1 99 ? 3.570 -7.477 -8.060 1.00 74.31 99 ALA A C 1
ATOM 788 O O . ALA A 1 99 ? 4.596 -7.642 -8.722 1.00 74.31 99 ALA A O 1
ATOM 789 N N . ARG A 1 100 ? 3.420 -6.425 -7.244 1.00 76.12 100 ARG A N 1
ATOM 790 C CA . ARG A 1 100 ? 4.467 -5.423 -7.002 1.00 76.12 100 ARG A CA 1
ATOM 791 C C . ARG A 1 100 ? 5.723 -6.052 -6.401 1.00 76.12 100 ARG A C 1
ATOM 793 O O . ARG A 1 100 ? 6.820 -5.735 -6.851 1.00 76.12 100 ARG A O 1
ATOM 800 N N . THR A 1 101 ? 5.575 -6.918 -5.401 1.00 80.25 101 THR A N 1
ATOM 801 C CA . THR A 1 101 ? 6.708 -7.577 -4.734 1.00 80.25 101 THR A CA 1
ATOM 802 C C . THR A 1 101 ? 7.443 -8.516 -5.692 1.00 80.25 101 THR A C 1
ATOM 804 O O . THR A 1 101 ? 8.669 -8.468 -5.764 1.00 80.25 101 THR A O 1
ATOM 807 N N . ARG A 1 102 ? 6.714 -9.294 -6.505 1.00 75.50 102 ARG A N 1
ATOM 808 C CA . ARG A 1 102 ? 7.302 -10.169 -7.537 1.00 75.50 102 ARG A CA 1
ATOM 809 C C . ARG A 1 102 ? 8.034 -9.375 -8.617 1.00 75.50 102 ARG A C 1
ATOM 811 O O . ARG A 1 102 ? 9.153 -9.723 -8.966 1.00 75.50 102 ARG A O 1
ATOM 818 N N . LEU A 1 103 ? 7.452 -8.268 -9.078 1.00 74.44 103 LEU A N 1
ATOM 819 C CA . LEU A 1 103 ? 8.096 -7.373 -10.045 1.00 74.44 103 LEU A CA 1
ATOM 820 C C . LEU A 1 103 ? 9.331 -6.662 -9.485 1.00 74.44 103 LEU A C 1
ATOM 822 O O . LEU A 1 103 ? 10.267 -6.405 -10.230 1.00 74.44 103 LEU A O 1
ATOM 826 N N . ALA A 1 104 ? 9.336 -6.315 -8.196 1.00 72.19 104 ALA A N 1
ATOM 827 C 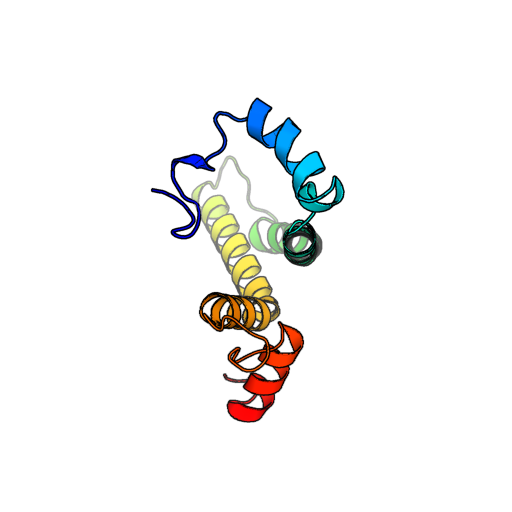CA . ALA A 1 104 ? 10.499 -5.711 -7.548 1.00 72.19 104 ALA A CA 1
ATOM 828 C C . ALA A 1 104 ? 11.639 -6.720 -7.327 1.00 72.19 104 ALA A C 1
ATOM 830 O O . ALA A 1 104 ? 12.801 -6.322 -7.301 1.00 72.19 104 ALA A O 1
ATOM 831 N N . ALA A 1 105 ? 11.307 -8.005 -7.163 1.00 75.69 105 ALA A N 1
ATOM 832 C CA . ALA A 1 105 ? 12.273 -9.095 -7.066 1.00 75.69 105 ALA A CA 1
ATOM 833 C C . ALA A 1 105 ? 12.813 -9.552 -8.436 1.00 75.69 105 ALA A C 1
ATOM 835 O O . ALA A 1 105 ? 13.867 -10.182 -8.483 1.00 75.69 105 ALA A O 1
ATOM 836 N N . ASP A 1 106 ? 12.125 -9.232 -9.538 1.00 71.88 106 ASP A N 1
ATOM 837 C CA . ASP A 1 106 ? 12.575 -9.540 -10.899 1.00 71.88 106 ASP A CA 1
ATOM 838 C C . ASP A 1 106 ? 13.763 -8.640 -11.293 1.00 71.88 106 ASP A C 1
ATOM 840 O O . ASP A 1 106 ? 13.630 -7.431 -11.502 1.00 71.88 106 ASP A O 1
ATOM 844 N N . VAL A 1 107 ? 14.952 -9.243 -11.380 1.00 70.50 107 VAL A N 1
ATOM 845 C CA . VAL A 1 107 ? 16.229 -8.557 -11.649 1.00 70.50 107 VAL A CA 1
ATOM 846 C C . VAL A 1 107 ? 16.614 -8.565 -13.140 1.00 70.50 107 VAL A C 1
ATOM 848 O O . VAL A 1 107 ? 17.746 -8.210 -13.483 1.00 70.50 107 VAL A O 1
ATOM 851 N N . GLY A 1 108 ? 15.703 -8.960 -14.040 1.00 66.94 108 GLY A N 1
ATOM 852 C CA . GLY A 1 108 ? 15.969 -9.081 -15.477 1.00 66.94 108 GLY A CA 1
ATOM 853 C C . GLY A 1 108 ? 16.372 -7.755 -16.141 1.00 66.94 108 GLY A C 1
ATOM 854 O O . GLY A 1 108 ? 15.649 -6.747 -16.087 1.00 66.94 108 GLY A O 1
ATOM 855 N N . LYS A 1 109 ? 17.533 -7.740 -16.814 1.00 58.47 109 LYS A N 1
ATOM 856 C CA . LYS A 1 109 ? 18.122 -6.519 -17.397 1.00 58.47 109 LYS A CA 1
ATOM 857 C C . LYS A 1 109 ? 17.513 -6.142 -18.751 1.00 58.47 109 LYS A C 1
ATOM 859 O O . LYS A 1 109 ? 17.581 -4.974 -19.130 1.00 58.47 109 LYS A O 1
ATOM 864 N N . GLY A 1 110 ? 16.856 -7.079 -19.439 1.00 66.06 110 GLY A N 1
ATOM 865 C CA . GLY A 1 110 ? 16.178 -6.851 -20.720 1.00 66.06 110 GLY A CA 1
ATOM 866 C C . GLY A 1 110 ? 14.802 -7.525 -20.827 1.00 66.06 110 GLY A C 1
ATOM 867 O O . GLY A 1 110 ? 14.487 -8.415 -20.041 1.00 66.06 110 GLY A O 1
ATOM 868 N N . PRO A 1 111 ? 13.965 -7.146 -21.812 1.00 61.97 111 PRO A N 1
ATOM 869 C CA . PRO A 1 111 ? 12.607 -7.682 -21.985 1.00 61.97 111 PRO A CA 1
ATOM 870 C C . PRO A 1 111 ? 12.535 -9.191 -22.294 1.00 61.97 111 PRO A C 1
ATOM 872 O O . PRO A 1 111 ? 11.451 -9.760 -22.197 1.00 61.97 111 PRO A O 1
ATOM 875 N N . ALA A 1 112 ? 13.656 -9.828 -22.654 1.00 64.12 112 ALA A N 1
ATOM 876 C CA . ALA A 1 112 ? 13.776 -11.280 -22.825 1.00 64.12 112 ALA A CA 1
ATOM 877 C C . ALA A 1 112 ? 14.262 -12.017 -21.557 1.00 64.12 112 ALA A C 1
ATOM 879 O O . ALA A 1 112 ? 14.052 -13.218 -21.443 1.00 64.12 112 ALA A O 1
ATOM 880 N N . GLU A 1 113 ? 14.890 -11.306 -20.613 1.00 64.69 113 GLU A N 1
ATOM 881 C CA . GLU A 1 113 ? 15.391 -11.858 -19.340 1.00 64.69 113 GLU A CA 1
ATOM 882 C C . GLU A 1 113 ? 14.436 -11.607 -18.165 1.00 64.69 113 GLU A C 1
ATOM 884 O O . GLU A 1 113 ? 14.601 -12.205 -17.107 1.00 64.69 113 GLU A O 1
ATOM 889 N N . ARG A 1 114 ? 13.461 -10.701 -18.325 1.00 67.81 114 ARG A N 1
ATOM 890 C CA . ARG A 1 114 ? 12.442 -10.417 -17.309 1.00 67.81 114 ARG A CA 1
ATOM 891 C C . ARG A 1 114 ? 11.391 -11.513 -17.272 1.00 67.81 114 ARG A C 1
ATOM 893 O O . ARG A 1 114 ? 10.806 -11.863 -18.299 1.00 67.81 114 ARG A O 1
ATOM 900 N N . GLU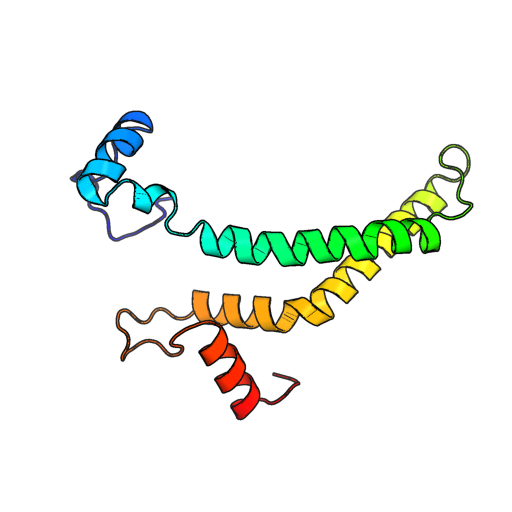 A 1 115 ? 11.112 -11.999 -16.072 1.00 68.00 115 GLU A N 1
ATOM 901 C CA . GLU A 1 115 ? 10.103 -13.022 -15.811 1.00 68.00 115 GLU A CA 1
ATOM 902 C C . GLU A 1 115 ? 8.682 -12.474 -16.046 1.00 68.00 115 GLU A C 1
ATOM 904 O O . GLU A 1 115 ? 7.788 -13.208 -16.494 1.00 68.00 115 GLU A O 1
ATOM 909 N N . PHE A 1 116 ? 8.496 -11.162 -15.837 1.00 71.50 116 PHE A N 1
ATOM 910 C CA . PHE A 1 116 ? 7.227 -10.456 -16.018 1.00 71.50 116 PHE A CA 1
ATOM 911 C C . PHE A 1 116 ? 7.386 -9.173 -16.848 1.00 71.50 116 PHE A C 1
ATOM 913 O O . PHE A 1 116 ? 8.217 -8.310 -16.560 1.00 71.50 116 PHE A O 1
ATOM 920 N N . LYS A 1 117 ? 6.529 -8.979 -17.861 1.00 70.50 117 LYS A N 1
ATOM 921 C CA . LYS A 1 117 ? 6.548 -7.760 -18.698 1.00 70.50 117 LYS A CA 1
ATOM 922 C C . LYS A 1 117 ? 5.912 -6.545 -18.015 1.00 70.50 117 LYS A C 1
ATOM 924 O O . LYS A 1 117 ? 6.112 -5.415 -18.456 1.00 70.50 117 LYS A O 1
ATOM 929 N N . GLY A 1 118 ? 5.151 -6.759 -16.943 1.00 74.31 118 GLY A N 1
ATOM 930 C CA . GLY A 1 118 ? 4.482 -5.707 -16.183 1.00 74.31 118 GLY A CA 1
ATOM 931 C C . GLY A 1 118 ? 3.488 -6.255 -15.161 1.00 74.31 118 GLY A C 1
ATOM 932 O O . GLY A 1 118 ? 3.390 -7.460 -14.956 1.00 74.31 118 GLY A O 1
ATOM 933 N N . LEU A 1 119 ? 2.734 -5.355 -14.524 1.00 70.31 119 LEU A N 1
ATOM 934 C CA . LEU A 1 119 ? 1.832 -5.687 -13.411 1.00 70.31 119 LEU A CA 1
ATOM 935 C C . LEU A 1 119 ? 0.638 -6.542 -13.855 1.00 70.31 119 LEU A C 1
ATOM 937 O O . LEU A 1 119 ? 0.330 -7.537 -13.207 1.00 70.31 119 LEU A O 1
ATOM 941 N N . ALA A 1 120 ? 0.037 -6.220 -15.002 1.00 75.12 120 ALA A N 1
ATOM 942 C CA . ALA A 1 120 ? -1.034 -7.028 -15.585 1.00 75.12 120 ALA A CA 1
ATOM 943 C C . ALA A 1 120 ? -0.534 -8.405 -16.056 1.00 75.12 120 ALA A C 1
ATOM 945 O O . ALA A 1 120 ? -1.204 -9.405 -15.830 1.00 75.12 120 ALA A O 1
ATOM 946 N N . ASP A 1 121 ? 0.657 -8.464 -16.661 1.00 78.19 121 ASP A N 1
ATOM 947 C CA . ASP A 1 121 ? 1.268 -9.722 -17.108 1.00 78.19 121 ASP A CA 1
ATOM 948 C C . ASP A 1 121 ? 1.595 -10.628 -15.913 1.00 78.19 121 ASP A C 1
ATOM 950 O O . ASP A 1 121 ? 1.252 -11.801 -15.921 1.00 78.19 121 ASP A O 1
ATOM 954 N N . CYS A 1 122 ? 2.142 -10.059 -14.835 1.00 73.88 122 CYS A N 1
ATOM 955 C CA . CYS A 1 122 ? 2.376 -10.742 -13.562 1.00 73.88 122 CYS A CA 1
ATOM 956 C C . CYS A 1 122 ? 1.082 -11.340 -12.991 1.00 73.88 122 CYS A C 1
ATOM 958 O O . CYS A 1 122 ? 1.002 -12.553 -12.798 1.00 73.88 122 CYS A O 1
ATOM 960 N N . LEU A 1 123 ? 0.035 -10.523 -12.829 1.00 74.00 123 LEU A N 1
ATOM 961 C CA . LEU A 1 123 ? -1.261 -10.972 -12.310 1.00 74.00 123 LEU A CA 1
ATOM 962 C C . LEU A 1 123 ? -1.905 -12.064 -13.174 1.00 74.00 123 LEU A C 1
ATOM 964 O O . LEU A 1 123 ? -2.409 -13.048 -12.641 1.00 74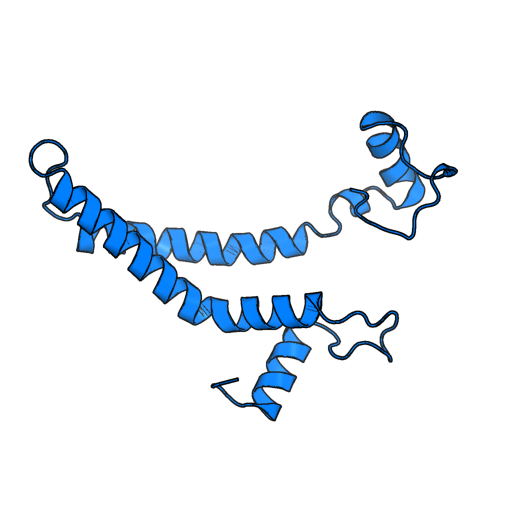.00 123 LEU A O 1
ATOM 968 N N . VAL A 1 124 ? -1.875 -11.924 -14.502 1.00 78.50 124 VAL A N 1
ATOM 969 C CA . VAL A 1 124 ? -2.454 -12.916 -15.421 1.00 78.50 124 VAL A CA 1
ATOM 970 C C . VAL A 1 124 ? -1.662 -14.222 -15.398 1.00 78.50 124 VAL A C 1
ATOM 972 O O . VAL A 1 124 ? -2.259 -15.296 -15.432 1.00 78.50 124 VAL A O 1
ATOM 975 N N . LYS A 1 125 ? -0.330 -14.152 -15.341 1.00 77.62 125 LYS A N 1
ATOM 976 C CA . LYS A 1 125 ? 0.540 -15.333 -15.326 1.00 77.62 125 LYS A CA 1
ATOM 977 C C . LYS A 1 125 ? 0.383 -16.095 -14.012 1.00 77.62 125 LYS A C 1
ATOM 979 O O . LYS A 1 125 ? 0.126 -17.289 -14.057 1.00 77.62 125 LYS A O 1
ATOM 984 N N . ILE A 1 126 ? 0.407 -15.406 -12.871 1.00 73.62 126 ILE A N 1
ATOM 985 C CA . ILE A 1 126 ? 0.160 -16.009 -11.550 1.00 73.62 126 ILE A CA 1
ATOM 986 C C . ILE A 1 126 ? -1.255 -16.584 -11.470 1.00 73.62 126 ILE A C 1
ATOM 988 O O . ILE A 1 126 ? -1.421 -17.745 -11.120 1.00 73.62 126 ILE A O 1
ATOM 992 N N . SER A 1 127 ? -2.275 -15.841 -11.907 1.00 73.50 127 SER A N 1
ATOM 993 C CA . SER A 1 127 ? -3.651 -16.351 -11.902 1.00 73.50 127 SER A CA 1
ATOM 994 C C . SER A 1 127 ? -3.840 -17.582 -12.798 1.00 73.50 127 SER A C 1
ATOM 996 O O . SER A 1 127 ? -4.751 -18.367 -12.538 1.00 73.50 127 SER A O 1
ATOM 998 N N . LYS A 1 128 ? -3.028 -17.752 -13.850 1.00 73.75 128 LYS A N 1
ATOM 999 C CA . LYS A 1 128 ? -3.035 -18.947 -14.709 1.00 73.75 128 LYS A CA 1
ATOM 1000 C C . LYS A 1 128 ? -2.210 -20.108 -14.148 1.00 73.75 128 LYS A C 1
ATOM 1002 O O . LYS A 1 128 ? -2.552 -21.248 -14.442 1.00 73.75 128 LYS A O 1
ATOM 1007 N N . PHE A 1 129 ? -1.141 -19.830 -13.403 1.00 68.25 129 PHE A N 1
ATOM 1008 C CA . PHE A 1 129 ? -0.236 -20.848 -12.858 1.00 68.25 129 PHE A CA 1
ATOM 1009 C C . PHE A 1 129 ? -0.674 -21.358 -11.478 1.00 68.25 129 PHE A C 1
ATOM 1011 O O . PHE A 1 129 ? -0.753 -22.567 -11.292 1.00 68.25 129 PHE A O 1
ATOM 1018 N N . ASP A 1 130 ? -1.015 -20.461 -10.551 1.00 65.31 130 ASP A N 1
ATOM 1019 C CA . ASP A 1 130 ? -1.331 -20.794 -9.154 1.00 65.31 130 ASP A CA 1
ATOM 1020 C C . ASP A 1 130 ? -2.836 -20.660 -8.817 1.00 65.31 130 ASP A C 1
ATOM 1022 O O . ASP A 1 130 ? -3.312 -21.139 -7.783 1.00 65.31 130 ASP A O 1
ATOM 1026 N N . GLY A 1 131 ? -3.631 -20.049 -9.706 1.00 65.88 131 GLY A N 1
ATOM 1027 C CA . GLY A 1 131 ? -5.062 -19.802 -9.485 1.00 65.88 131 GLY A CA 1
ATOM 1028 C C . GLY A 1 131 ? -5.339 -18.677 -8.475 1.00 65.88 131 GLY A C 1
ATOM 1029 O O . GLY A 1 131 ? -4.445 -17.952 -8.065 1.00 65.88 131 GLY A O 1
ATOM 1030 N N . ILE A 1 132 ? -6.600 -18.519 -8.045 1.00 58.62 132 ILE A N 1
ATOM 1031 C CA . ILE A 1 132 ? -7.058 -17.418 -7.154 1.00 58.62 132 ILE A CA 1
ATOM 1032 C C . ILE A 1 132 ? -6.416 -17.463 -5.746 1.00 58.62 132 ILE A C 1
ATOM 1034 O O . ILE A 1 132 ? -6.516 -16.504 -4.986 1.00 58.62 132 ILE A O 1
ATOM 1038 N N . LYS A 1 133 ? -5.764 -18.573 -5.380 1.00 55.38 133 LYS A N 1
ATOM 1039 C CA . LYS A 1 133 ? -5.105 -18.753 -4.076 1.00 55.38 133 LYS A CA 1
ATOM 1040 C C . LYS A 1 133 ? -3.609 -18.396 -4.074 1.00 55.38 133 LYS A C 1
ATOM 1042 O O . LYS A 1 133 ? -3.036 -18.396 -2.986 1.00 55.38 133 LYS A O 1
ATOM 1047 N N . GLY A 1 134 ? -3.005 -18.164 -5.244 1.00 47.03 134 GLY A N 1
ATOM 1048 C CA . GLY A 1 134 ? -1.568 -17.921 -5.427 1.00 47.03 134 GLY A CA 1
ATOM 1049 C C . GLY A 1 134 ? -1.152 -16.463 -5.417 1.00 47.03 134 GLY A C 1
ATOM 1050 O O . GLY A 1 134 ? -1.923 -15.626 -5.939 1.00 47.03 134 GLY A O 1
#

Radius of gyration: 22.0 Å; chains: 1; bounding box: 55×43×53 Å

InterPro domains:
  IPR002067 Mitochondrial carrier protein [PR00926] (35-55)
  IPR002067 Mitochondrial carrier protein [PR00926] (88-106)
  IPR002113 ADP/ATP carrier protein, eukaryotic type [PR00927] (13-34)
  IPR002113 ADP/ATP carrier protein, eukaryotic type [PR00927] (46-58)
  IPR002113 ADP/ATP carrier protein, eukaryotic type [PR00927] (73-86)
  IPR002113 ADP/ATP carrier protein, eukaryotic type [PTHR45635] (2-134)
  IPR018108 Mitochondrial carrier protein, transmembrane region [PF00153] (10-62)
  IPR018108 Mitochondrial carrier protein, transmembrane region [PF00153] (73-134)
  IPR018108 Mitochondrial carrier protein, transmembrane region [PS50920] (1-60)
  IPR018108 Mitochondrial carrier protein, transmembrane region [PS50920] (73-134)
  IPR023395 Mitochondrial carrier protein domain superfamily [G3DSA:1.50.40.10] (1-134)
  IPR023395 Mitochondrial carrier protein domain superfamily [SSF103506] (6-134)

pLDDT: mean 70.78, std 8.98, range [32.91, 83.19]

Foldseek 3Di:
DDPDPPADPVRDQPDPVSCVVVCCVPPNPCSVCVCVVVVCVVVVLVVVLCVVQVVVLCCVLVVPPDCPPCVPSVVVSVVVSVVVSVVVSCVVCVLVVVLVVLQVVQPQPDPVSGPAPDSVRSSVVCCVPVNPVD

Secondary structure (DSSP, 8-state):
--S-TTS-TTTS-SSHHHHHHHHHHHH-GGGGGTTHHHHHHHHHHHHHHHHHHHHHHHHHHHTT--TTT-HHHHHHHHHHHHHHHHHHHHHHHHHHHHHHHHHHH---SSTTT-S-SSHHHHHHHHHHHTGGG-

Sequence (134 aa):
QAASRQISAETAYKGMVDCFVRIPREQGFLSFWRGNLANVIRYFPTQALNFAFKDKYKQVFLGGVDKRTQFWRFFAGNLASGGAAGATSLCFVYPLDFARTRLAADVGKGPAEREFKGLADCLVKISKFDGIKG

Organism: Rimicaris exoculata (NCBI:txid71621)